Protein AF-A0A7V6ZV52-F1 (afdb_monomer_lite)

Secondary structure (DSSP, 8-state):
-HHHHHHHHHHHHHHHHHHHHHHHHHHHHHTT-HHHHHHHHHHHHHHHHHHHHHHHH--

Foldseek 3Di:
DVVVVVLVVLVVVLVVQLVVLLVVLVVCVVVVVPVVSVVSNVVSVVSSVVSVCCSPPVD

Structure (mmCIF, N/CA/C/O backbone):
data_AF-A0A7V6ZV52-F1
#
_entry.id   AF-A0A7V6ZV52-F1
#
loop_
_atom_site.group_PDB
_atom_site.id
_atom_site.type_symbol
_atom_site.label_atom_id
_atom_site.label_alt_id
_atom_site.label_comp_id
_atom_site.label_asym_id
_atom_site.label_entity_id
_atom_site.label_seq_id
_atom_site.pdbx_PDB_ins_code
_atom_site.Cartn_x
_atom_site.Cartn_y
_atom_site.Cartn_z
_atom_site.occupancy
_atom_site.B_iso_or_equiv
_atom_site.auth_seq_id
_atom_site.auth_comp_id
_atom_site.auth_asym_id
_atom_site.auth_atom_id
_atom_site.pdbx_PDB_model_num
ATOM 1 N N . MET A 1 1 ? 20.134 5.911 -19.217 1.00 53.47 1 MET A N 1
ATOM 2 C CA . MET A 1 1 ? 20.388 6.106 -17.769 1.00 53.47 1 MET A CA 1
ATOM 3 C C . MET A 1 1 ? 19.274 6.877 -17.059 1.00 53.47 1 MET A C 1
ATOM 5 O O . MET A 1 1 ? 19.026 6.572 -15.905 1.00 53.47 1 MET A O 1
ATOM 9 N N . SER A 1 2 ? 18.573 7.811 -17.715 1.00 62.47 2 SER A N 1
ATOM 10 C CA . SER A 1 2 ? 17.438 8.547 -17.125 1.00 62.47 2 SER A CA 1
ATOM 11 C C . SER A 1 2 ? 16.222 7.671 -16.790 1.00 62.47 2 SER A C 1
ATOM 13 O O . SER A 1 2 ? 15.662 7.824 -15.715 1.00 62.47 2 SER A O 1
ATOM 15 N N . VAL A 1 3 ? 15.867 6.722 -17.663 1.00 69.31 3 VAL A N 1
ATOM 16 C CA . VAL A 1 3 ? 14.657 5.882 -17.528 1.00 69.31 3 VAL A CA 1
ATOM 17 C C . VAL A 1 3 ? 14.672 5.030 -16.251 1.00 69.31 3 VAL A C 1
ATOM 19 O O . VAL A 1 3 ? 13.754 5.120 -15.447 1.00 69.31 3 VAL A O 1
ATOM 22 N N . LEU A 1 4 ? 15.783 4.333 -15.979 1.00 74.38 4 LEU A N 1
ATOM 23 C CA . LEU A 1 4 ? 15.971 3.544 -14.748 1.00 74.38 4 LEU A CA 1
ATOM 24 C C . LEU A 1 4 ? 15.787 4.367 -13.463 1.00 74.38 4 LEU A C 1
ATOM 26 O O . LEU A 1 4 ? 15.286 3.861 -12.465 1.00 74.38 4 LEU A O 1
ATOM 30 N N . LEU A 1 5 ? 16.210 5.633 -13.477 1.00 77.44 5 LEU A N 1
ATOM 31 C CA . LEU A 1 5 ? 16.098 6.534 -12.329 1.00 77.44 5 LEU A CA 1
ATOM 32 C C . LEU A 1 5 ? 14.644 6.981 -12.124 1.00 77.44 5 LEU A C 1
ATOM 34 O O . LEU A 1 5 ? 14.172 7.052 -10.990 1.00 77.44 5 LEU A O 1
ATOM 38 N N . SER A 1 6 ? 13.929 7.238 -13.220 1.00 76.00 6 SER A N 1
ATOM 39 C CA . SER A 1 6 ? 12.501 7.559 -13.218 1.00 76.00 6 SER A CA 1
ATOM 40 C C . SER A 1 6 ? 11.656 6.391 -12.707 1.00 76.00 6 SER A C 1
ATOM 42 O O . SER A 1 6 ? 10.818 6.603 -11.832 1.00 76.00 6 SER A O 1
ATOM 44 N N . ASP A 1 7 ? 11.925 5.166 -13.166 1.00 77.31 7 ASP A N 1
ATOM 45 C CA . ASP A 1 7 ? 11.235 3.955 -12.701 1.00 77.31 7 ASP A CA 1
ATOM 46 C C . ASP A 1 7 ? 11.467 3.696 -11.216 1.00 77.31 7 ASP A C 1
ATOM 48 O O . ASP A 1 7 ? 10.535 3.378 -10.475 1.00 77.31 7 ASP A O 1
ATOM 52 N N . LEU A 1 8 ? 12.703 3.889 -10.750 1.00 81.12 8 LEU A N 1
ATOM 53 C CA . LEU A 1 8 ? 13.045 3.697 -9.346 1.00 81.12 8 LEU A CA 1
ATOM 54 C C . LEU A 1 8 ? 12.362 4.741 -8.450 1.00 81.12 8 LEU A C 1
ATOM 56 O O . LEU A 1 8 ? 11.878 4.394 -7.372 1.00 81.12 8 LEU A O 1
ATOM 60 N N . LEU A 1 9 ? 12.248 5.997 -8.905 1.00 82.50 9 LEU A N 1
ATOM 61 C CA . LEU A 1 9 ? 11.458 7.024 -8.216 1.00 82.50 9 LEU A CA 1
ATOM 62 C C . LEU A 1 9 ? 9.967 6.676 -8.186 1.00 82.50 9 LEU A C 1
ATOM 64 O O . LEU A 1 9 ? 9.330 6.833 -7.146 1.00 82.50 9 LEU A O 1
ATOM 68 N N . LEU A 1 10 ? 9.408 6.203 -9.300 1.00 81.56 10 LEU A N 1
ATOM 69 C CA . LEU A 1 10 ? 8.004 5.800 -9.392 1.00 81.56 10 LEU A CA 1
ATOM 70 C C . LEU A 1 10 ? 7.684 4.648 -8.432 1.00 81.56 10 LEU A C 1
ATOM 72 O O . LEU A 1 10 ? 6.695 4.714 -7.698 1.00 81.56 10 LEU A O 1
ATOM 76 N N . TRP A 1 11 ? 8.560 3.647 -8.360 1.00 79.38 11 TRP A N 1
ATOM 77 C CA . TRP A 1 11 ? 8.465 2.564 -7.381 1.00 79.38 11 TRP A CA 1
ATOM 78 C C . TRP A 1 11 ? 8.561 3.067 -5.940 1.00 79.38 11 TRP A C 1
ATOM 80 O O . TRP A 1 11 ? 7.768 2.660 -5.087 1.00 79.38 11 TRP A O 1
ATOM 90 N N . LEU A 1 12 ? 9.491 3.985 -5.662 1.00 84.06 12 LEU A N 1
ATOM 91 C CA . LEU A 1 12 ? 9.657 4.574 -4.334 1.00 84.06 12 LEU A CA 1
ATOM 92 C C . LEU A 1 12 ? 8.403 5.350 -3.902 1.00 84.06 12 LEU A C 1
ATOM 94 O O . LEU A 1 12 ? 7.948 5.207 -2.767 1.00 84.06 12 LEU A O 1
ATOM 98 N N . VAL A 1 13 ? 7.817 6.140 -4.807 1.00 84.50 13 VAL A N 1
ATOM 99 C CA . VAL A 1 13 ? 6.582 6.896 -4.557 1.00 84.50 13 VAL A CA 1
ATOM 100 C C . VAL A 1 13 ? 5.416 5.947 -4.300 1.00 84.50 13 VAL A C 1
ATOM 102 O O . VAL A 1 13 ? 4.708 6.123 -3.308 1.00 84.50 13 VAL A O 1
ATOM 105 N N . ALA A 1 14 ? 5.242 4.914 -5.128 1.00 81.56 14 ALA A N 1
ATOM 106 C CA . ALA A 1 14 ? 4.185 3.921 -4.943 1.00 81.56 14 ALA A CA 1
ATOM 107 C C . ALA A 1 14 ? 4.294 3.217 -3.576 1.00 81.56 14 ALA A C 1
ATOM 109 O O . ALA A 1 14 ? 3.291 3.073 -2.871 1.00 81.56 14 ALA A O 1
ATOM 110 N N . LEU A 1 15 ? 5.511 2.854 -3.154 1.00 82.06 15 LEU A N 1
ATOM 111 C CA . LEU A 1 15 ? 5.769 2.263 -1.837 1.00 82.06 15 LEU A CA 1
ATOM 112 C C . LEU A 1 15 ? 5.489 3.242 -0.690 1.00 82.06 15 LEU A C 1
ATOM 114 O O . LEU A 1 15 ? 4.820 2.870 0.276 1.00 82.06 15 LEU A O 1
ATOM 118 N N . CYS A 1 16 ? 5.950 4.491 -0.793 1.00 85.00 16 CYS A N 1
ATOM 119 C CA . CYS A 1 16 ? 5.699 5.525 0.215 1.00 85.00 16 CYS A CA 1
ATOM 120 C C . CYS A 1 16 ? 4.201 5.787 0.398 1.00 85.00 16 CYS A C 1
ATOM 122 O O . CYS A 1 16 ? 3.711 5.815 1.530 1.00 85.00 16 CYS A O 1
ATOM 124 N N . VAL A 1 17 ? 3.460 5.930 -0.704 1.00 83.50 17 VAL A N 1
ATOM 125 C CA . VAL A 1 17 ? 2.006 6.130 -0.674 1.00 83.50 17 VAL A CA 1
ATOM 126 C C . VAL A 1 17 ? 1.315 4.900 -0.085 1.00 83.50 17 VAL A C 1
ATOM 128 O O . VAL A 1 17 ? 0.492 5.046 0.819 1.00 83.50 17 VAL A O 1
ATOM 131 N N . GLY A 1 18 ? 1.678 3.686 -0.508 1.00 80.75 18 GLY A N 1
ATOM 132 C CA . GLY A 1 18 ? 1.114 2.446 0.035 1.00 80.75 18 GLY A CA 1
ATOM 133 C C . GLY A 1 18 ? 1.311 2.317 1.550 1.00 80.75 18 GLY A C 1
ATOM 134 O O . GLY A 1 18 ? 0.348 2.082 2.286 1.00 80.75 18 GLY A O 1
ATOM 135 N N . LEU A 1 19 ? 2.534 2.549 2.038 1.00 84.44 19 LEU A N 1
ATOM 136 C CA . LEU A 1 19 ? 2.860 2.502 3.467 1.00 84.44 19 LEU A CA 1
ATOM 137 C C . LEU A 1 19 ? 2.123 3.581 4.263 1.00 84.44 19 LEU A C 1
ATOM 139 O O . LEU A 1 19 ? 1.533 3.274 5.301 1.00 84.44 19 LEU A O 1
ATOM 143 N N . TYR A 1 20 ? 2.102 4.823 3.775 1.00 84.94 20 TYR A N 1
ATOM 144 C CA . TYR A 1 20 ? 1.371 5.915 4.419 1.00 84.94 20 TYR A CA 1
ATOM 145 C C . TYR A 1 20 ? -0.119 5.580 4.562 1.00 84.94 20 TYR A C 1
ATOM 147 O O . TYR A 1 20 ? -0.701 5.716 5.641 1.00 84.9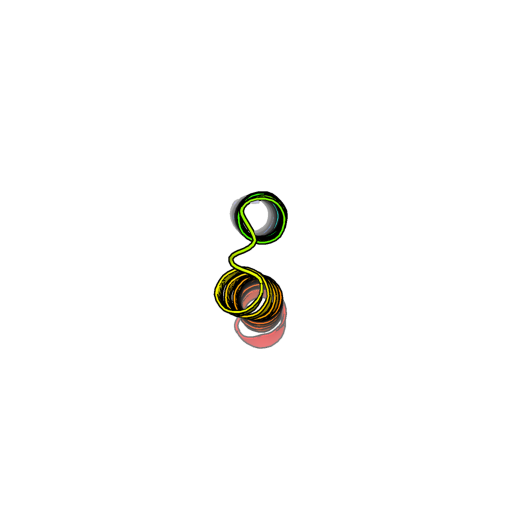4 20 TYR A O 1
ATOM 155 N N . THR A 1 21 ? -0.722 5.062 3.492 1.00 85.06 21 THR A N 1
ATOM 156 C CA . THR A 1 21 ? -2.151 4.731 3.457 1.00 85.06 21 THR A CA 1
ATOM 157 C C . THR A 1 21 ? -2.475 3.552 4.383 1.00 85.06 21 THR A C 1
ATOM 159 O O . THR A 1 21 ? -3.496 3.573 5.072 1.00 85.06 21 THR A O 1
ATOM 162 N N . LEU A 1 22 ? -1.581 2.561 4.501 1.00 82.31 22 LEU A N 1
ATOM 163 C CA . LEU A 1 22 ? -1.706 1.459 5.468 1.00 82.31 22 LEU A CA 1
ATOM 164 C C . LEU A 1 22 ? -1.583 1.928 6.922 1.00 82.31 22 LEU A C 1
ATOM 166 O O . LEU A 1 22 ? -2.356 1.495 7.783 1.00 82.31 22 LEU A O 1
ATOM 170 N N . VAL A 1 23 ? -0.637 2.824 7.215 1.00 86.69 23 VAL A N 1
ATOM 171 C CA . VAL A 1 23 ? -0.493 3.424 8.551 1.00 86.69 23 VAL A CA 1
ATOM 172 C C . VAL A 1 23 ? -1.746 4.228 8.903 1.00 86.69 23 VAL A C 1
ATOM 174 O O . VAL A 1 23 ? -2.264 4.093 10.016 1.00 86.69 23 VAL A O 1
ATOM 177 N N . TYR A 1 24 ? -2.289 4.982 7.945 1.00 82.69 24 TYR A N 1
ATOM 178 C CA . TYR A 1 24 ? -3.538 5.721 8.108 1.00 82.69 24 TYR A CA 1
ATOM 179 C C . TYR A 1 24 ? -4.735 4.787 8.343 1.00 82.69 24 TYR A C 1
ATOM 181 O O . TYR A 1 24 ? -5.484 4.984 9.301 1.00 82.69 24 TYR A O 1
ATOM 189 N N . ALA A 1 25 ? -4.873 3.707 7.564 1.00 81.94 25 AL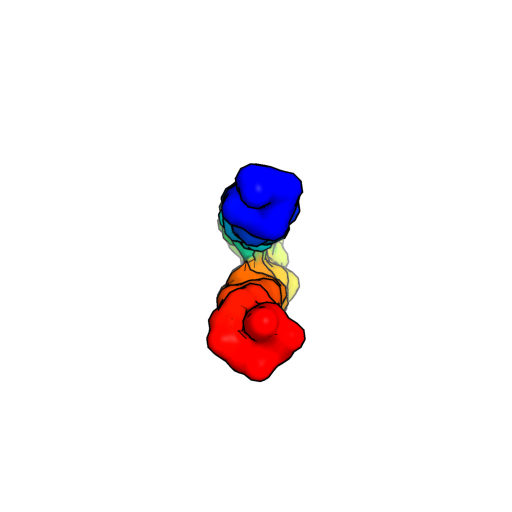A A N 1
ATOM 190 C CA . ALA A 1 25 ? -5.908 2.689 7.768 1.00 81.94 25 ALA A CA 1
ATOM 191 C C . ALA A 1 25 ? -5.826 2.070 9.171 1.00 81.94 25 ALA A C 1
ATOM 193 O O . ALA A 1 25 ? -6.835 1.949 9.874 1.00 81.94 25 ALA A O 1
ATOM 194 N N . ARG A 1 26 ? -4.608 1.731 9.619 1.00 83.38 26 ARG A N 1
ATOM 195 C CA . ARG A 1 26 ? -4.360 1.173 10.953 1.00 83.38 26 ARG A CA 1
ATOM 196 C C . ARG A 1 26 ? -4.702 2.170 12.055 1.00 83.38 26 ARG A C 1
ATOM 198 O O . ARG A 1 26 ? -5.259 1.771 13.078 1.00 83.38 26 ARG A O 1
ATOM 205 N N . TRP A 1 27 ? -4.396 3.450 11.868 1.00 86.50 27 TRP A N 1
ATOM 206 C CA . TRP A 1 27 ? -4.787 4.506 12.800 1.00 86.50 27 TRP A CA 1
ATOM 207 C C . TRP A 1 27 ? -6.315 4.658 12.877 1.00 86.50 27 TRP A C 1
ATOM 209 O O . TRP A 1 27 ? -6.880 4.726 13.971 1.00 86.50 27 TRP A O 1
ATOM 219 N N . LEU A 1 28 ? -7.002 4.601 11.735 1.00 84.56 28 LEU A N 1
ATOM 220 C CA . LEU A 1 28 ? -8.459 4.721 11.641 1.00 84.56 28 LEU A CA 1
ATOM 221 C C . LEU A 1 28 ? -9.188 3.535 12.299 1.00 84.56 28 LEU A C 1
ATOM 223 O O . LEU A 1 28 ? -10.179 3.722 13.010 1.00 84.56 28 LEU A O 1
ATOM 227 N N . LEU A 1 29 ? -8.635 2.325 12.151 1.00 80.75 29 LEU A N 1
ATOM 228 C CA . LEU A 1 29 ? -9.070 1.117 12.861 1.00 80.75 29 LEU A CA 1
ATOM 229 C C . LEU A 1 29 ? -8.963 1.270 14.386 1.00 80.75 29 LEU A C 1
ATOM 231 O O . LEU A 1 29 ? -9.877 0.857 15.105 1.00 80.75 29 LEU A O 1
ATOM 235 N N . ARG A 1 30 ? -7.895 1.909 14.893 1.00 84.31 30 ARG A N 1
ATOM 236 C CA . ARG A 1 30 ? -7.731 2.179 16.336 1.00 84.31 30 ARG A CA 1
ATOM 237 C C . ARG A 1 30 ? -8.730 3.210 16.869 1.00 84.31 30 ARG A C 1
ATOM 239 O O . ARG A 1 30 ? -9.104 3.127 18.033 1.00 84.31 30 ARG A O 1
ATOM 246 N N . ARG A 1 31 ? -9.233 4.125 16.034 1.00 84.50 31 ARG A N 1
ATOM 247 C CA . ARG A 1 31 ? -10.274 5.107 16.405 1.00 84.50 31 ARG A CA 1
ATOM 248 C C . ARG A 1 31 ? -11.707 4.545 16.436 1.00 84.50 31 ARG A C 1
ATOM 250 O O . ARG A 1 31 ? -12.659 5.315 16.434 1.00 84.50 31 ARG A O 1
ATOM 257 N N . LYS A 1 32 ? -11.887 3.216 16.442 1.00 79.69 32 LYS A N 1
ATOM 258 C CA . LYS A 1 32 ? -13.188 2.515 16.320 1.00 79.69 32 LYS A CA 1
ATOM 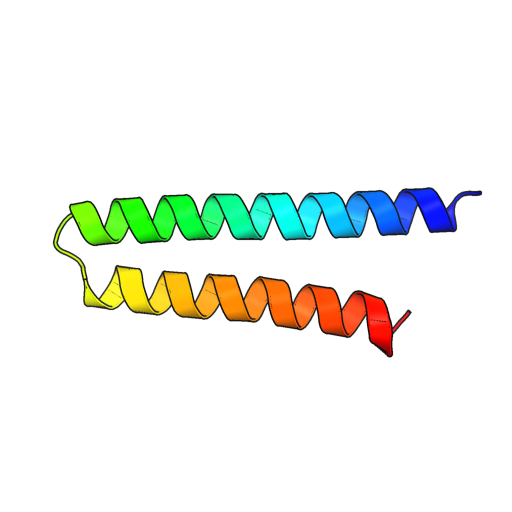259 C C . LYS A 1 32 ? -13.958 2.798 15.016 1.00 79.69 32 LYS A C 1
ATOM 261 O O . LYS A 1 32 ? -15.019 2.211 14.812 1.00 79.69 32 LYS A O 1
ATOM 266 N N . ASN A 1 33 ? -13.396 3.567 14.080 1.00 78.50 33 ASN A N 1
ATOM 267 C CA . ASN A 1 33 ? -13.966 3.817 12.753 1.00 78.50 33 ASN A CA 1
ATOM 268 C C . ASN A 1 33 ? -13.615 2.681 11.778 1.00 78.50 33 ASN A C 1
ATOM 270 O O . ASN A 1 33 ? -12.964 2.865 10.749 1.00 78.50 33 ASN A O 1
ATOM 274 N N . LYS A 1 34 ? -14.059 1.463 12.122 1.00 74.56 34 LYS A N 1
ATOM 275 C CA . LYS A 1 34 ? -13.704 0.225 11.410 1.00 74.56 34 LYS A CA 1
ATOM 276 C C . LYS A 1 34 ? -14.114 0.253 9.934 1.00 74.56 34 LYS A C 1
ATOM 278 O O . LYS A 1 34 ? -13.324 -0.163 9.098 1.00 74.56 34 LYS A O 1
ATOM 283 N N . ARG A 1 35 ? -15.301 0.782 9.600 1.00 78.31 35 ARG A N 1
ATOM 284 C CA . ARG A 1 35 ? -15.785 0.877 8.205 1.00 78.31 35 ARG A CA 1
ATOM 285 C C . ARG A 1 35 ? -14.855 1.710 7.328 1.00 78.31 35 ARG A C 1
ATOM 287 O O . ARG A 1 35 ? -14.450 1.260 6.264 1.00 78.31 35 ARG A O 1
ATOM 294 N N . ALA A 1 36 ? -14.480 2.893 7.808 1.00 78.25 36 ALA A N 1
ATOM 295 C CA . ALA A 1 36 ? -13.566 3.758 7.080 1.00 78.25 36 ALA A CA 1
ATOM 296 C C . ALA A 1 36 ? -12.161 3.137 7.001 1.00 78.25 36 ALA A C 1
ATOM 298 O O . ALA A 1 36 ? -11.534 3.191 5.951 1.00 78.25 36 ALA A O 1
ATOM 299 N N . GLY A 1 37 ? -11.685 2.479 8.067 1.00 79.88 37 GLY A N 1
ATOM 300 C CA . GLY A 1 37 ? -10.383 1.802 8.066 1.00 79.88 37 GLY A CA 1
ATOM 301 C C . GLY A 1 37 ? -10.279 0.675 7.033 1.00 79.88 37 GLY A C 1
ATOM 302 O O . GLY A 1 37 ? -9.272 0.584 6.337 1.00 79.88 37 GLY A O 1
ATOM 303 N N . TRP A 1 38 ? -11.334 -0.132 6.876 1.00 79.75 38 TRP A N 1
ATOM 304 C CA . TRP A 1 38 ? -11.410 -1.147 5.818 1.00 79.75 38 TRP A CA 1
ATOM 305 C C . TRP A 1 38 ? -11.483 -0.530 4.417 1.00 79.75 38 TRP A C 1
ATOM 307 O O . TRP A 1 38 ? -10.802 -1.011 3.516 1.00 79.75 38 TRP A O 1
ATOM 317 N N . GLY A 1 39 ? -12.238 0.561 4.243 1.00 84.00 39 GLY A N 1
ATOM 318 C CA . GLY A 1 39 ? -12.287 1.294 2.973 1.00 84.00 39 GLY A CA 1
ATOM 319 C C . GLY A 1 39 ? -10.920 1.845 2.562 1.00 84.00 39 GLY A C 1
ATOM 320 O O . GLY A 1 39 ? -10.495 1.658 1.428 1.00 84.00 39 GLY A O 1
ATOM 321 N N . VAL A 1 40 ? -10.189 2.445 3.503 1.00 82.81 40 VAL A N 1
ATOM 322 C CA . VAL A 1 40 ? -8.829 2.957 3.273 1.00 82.81 40 VAL A CA 1
ATOM 323 C C . VAL A 1 40 ? -7.841 1.822 2.996 1.00 82.81 40 VAL A C 1
ATOM 325 O O . VAL A 1 40 ? -6.995 1.963 2.120 1.00 82.81 40 VAL A O 1
ATOM 328 N N . ALA A 1 41 ? -7.942 0.690 3.697 1.00 79.44 41 ALA A N 1
ATOM 329 C CA . ALA A 1 41 ? -7.092 -0.469 3.427 1.00 79.44 41 ALA A CA 1
ATOM 330 C C . ALA A 1 41 ? -7.319 -1.020 2.009 1.00 79.44 41 ALA A C 1
ATOM 332 O O . ALA A 1 41 ? -6.356 -1.304 1.300 1.00 79.44 41 ALA A O 1
ATOM 333 N N . PHE A 1 42 ? -8.579 -1.109 1.573 1.00 84.31 42 PHE A N 1
ATOM 334 C CA . PHE A 1 42 ? -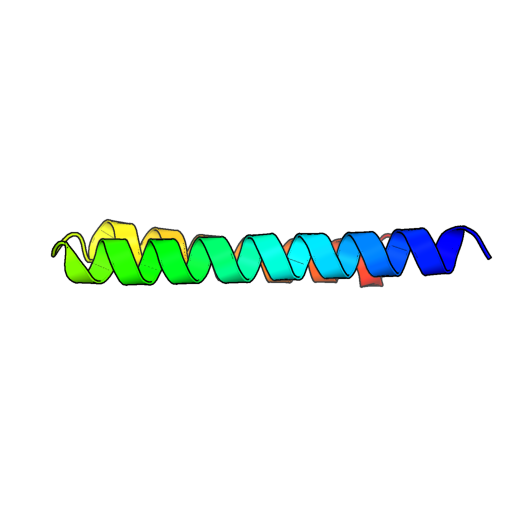8.918 -1.511 0.208 1.00 84.31 42 PHE A CA 1
ATOM 335 C C . PHE A 1 42 ? -8.384 -0.506 -0.822 1.00 84.31 42 PHE A C 1
ATOM 337 O O . PHE A 1 42 ? -7.782 -0.902 -1.817 1.00 84.31 42 PHE A O 1
ATOM 344 N N . LEU A 1 43 ? -8.523 0.794 -0.542 1.00 83.94 43 LEU A N 1
ATOM 345 C CA . LEU A 1 43 ? -7.986 1.864 -1.383 1.00 83.94 43 LEU A CA 1
ATOM 346 C C . LEU A 1 43 ? -6.457 1.783 -1.506 1.00 83.94 43 LEU A C 1
ATOM 348 O O . LEU A 1 43 ? -5.923 1.956 -2.596 1.00 83.94 43 LEU A O 1
ATOM 352 N N . ALA A 1 44 ? -5.755 1.482 -0.409 1.00 80.88 44 ALA A N 1
ATOM 353 C CA . ALA A 1 44 ? -4.302 1.325 -0.392 1.00 80.88 44 ALA A CA 1
ATOM 354 C C . ALA A 1 44 ? -3.848 0.162 -1.285 1.00 80.88 44 ALA A C 1
ATOM 356 O O . ALA A 1 44 ? -2.921 0.313 -2.076 1.00 80.88 44 ALA A O 1
ATOM 357 N N . VAL A 1 45 ? -4.532 -0.982 -1.190 1.00 81.81 45 VAL A N 1
ATOM 358 C CA . VAL A 1 45 ? -4.268 -2.153 -2.037 1.00 81.81 45 VAL A CA 1
ATOM 359 C C . VAL A 1 45 ? -4.503 -1.813 -3.508 1.00 81.81 45 VAL A C 1
ATOM 361 O O . VAL A 1 45 ? -3.667 -2.132 -4.350 1.00 81.81 45 VAL A O 1
ATOM 364 N N . PHE A 1 46 ? -5.592 -1.104 -3.813 1.00 83.81 46 PHE A N 1
ATOM 365 C CA . PHE A 1 46 ? -5.917 -0.694 -5.177 1.00 83.81 46 PHE A CA 1
ATOM 366 C C . PHE A 1 46 ? -4.911 0.314 -5.745 1.00 83.81 46 PHE A C 1
ATOM 368 O O . PHE A 1 46 ? -4.515 0.196 -6.900 1.00 83.81 46 PHE A O 1
ATOM 375 N N . ALA A 1 47 ? -4.453 1.273 -4.936 1.00 80.38 47 ALA A N 1
ATOM 376 C CA . ALA A 1 47 ? -3.453 2.258 -5.338 1.00 80.38 47 A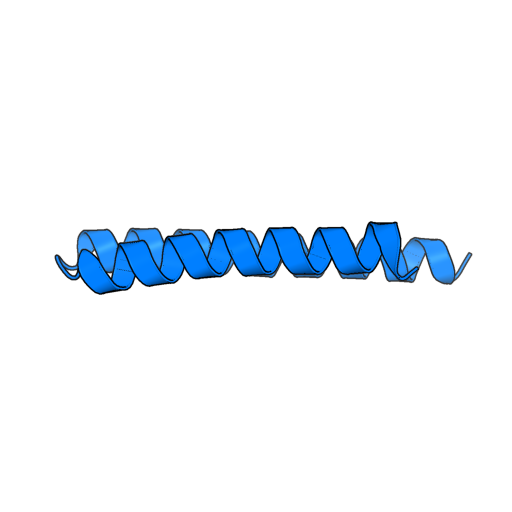LA A CA 1
ATOM 377 C C . ALA A 1 47 ? -2.109 1.601 -5.688 1.00 80.38 47 ALA A C 1
ATOM 379 O O . ALA A 1 47 ? -1.492 1.967 -6.687 1.00 80.38 47 ALA A O 1
ATOM 380 N N . VAL A 1 48 ? -1.684 0.600 -4.909 1.00 78.06 48 VAL A N 1
ATOM 381 C CA . VAL A 1 48 ? -0.460 -0.165 -5.192 1.00 78.06 48 VAL A CA 1
ATOM 382 C C . VAL A 1 48 ? -0.636 -1.033 -6.438 1.00 78.06 48 VAL A C 1
ATOM 384 O O . VAL A 1 48 ? 0.200 -0.968 -7.331 1.00 78.06 48 VAL A O 1
ATOM 387 N N . LEU A 1 49 ? -1.739 -1.784 -6.548 1.00 82.56 49 LEU A N 1
ATOM 388 C CA . LEU A 1 49 ? -2.035 -2.615 -7.724 1.00 82.56 49 LEU A CA 1
ATOM 389 C C . LEU A 1 49 ? -2.093 -1.798 -9.014 1.00 82.56 49 LEU A C 1
ATOM 391 O O . LEU A 1 49 ? -1.518 -2.206 -10.019 1.00 82.56 49 LEU A O 1
ATOM 395 N N . TYR A 1 50 ? -2.763 -0.646 -8.985 1.00 78.31 50 TYR A N 1
ATOM 396 C CA . TYR A 1 50 ? -2.878 0.230 -10.144 1.00 78.31 50 TYR A CA 1
ATOM 397 C C . TYR A 1 50 ? -1.523 0.824 -10.534 1.00 78.31 50 TYR A C 1
ATOM 399 O O . TYR A 1 50 ? -1.157 0.775 -11.704 1.00 78.31 50 TYR A O 1
ATOM 407 N N . ALA A 1 51 ? -0.744 1.318 -9.566 1.00 75.94 51 ALA A N 1
ATOM 408 C CA . ALA A 1 51 ? 0.599 1.827 -9.834 1.00 75.94 51 ALA A CA 1
ATOM 409 C C . ALA A 1 51 ? 1.517 0.738 -10.413 1.00 75.94 51 ALA A C 1
ATOM 411 O O . ALA A 1 51 ? 2.206 0.982 -11.401 1.00 75.94 51 ALA A O 1
ATOM 412 N N . SER A 1 52 ? 1.482 -0.477 -9.855 1.00 75.00 52 SER A N 1
ATOM 413 C CA . SER A 1 52 ? 2.228 -1.621 -10.385 1.00 75.00 52 SER A CA 1
ATOM 414 C C . SER A 1 52 ? 1.765 -2.014 -11.787 1.00 75.00 52 SER A C 1
ATOM 416 O O . SER A 1 52 ? 2.605 -2.270 -12.640 1.00 75.00 52 SER A O 1
ATOM 418 N N . PHE A 1 53 ? 0.457 -2.027 -12.058 1.00 79.69 53 PHE A N 1
ATOM 419 C CA . PHE A 1 53 ? -0.074 -2.321 -13.390 1.00 79.69 53 PHE A CA 1
ATOM 420 C C . PHE A 1 53 ? 0.386 -1.285 -14.422 1.00 79.69 53 PHE A C 1
ATOM 422 O O . PHE A 1 53 ? 0.869 -1.657 -15.486 1.00 79.69 53 PHE A O 1
ATOM 429 N N . VAL A 1 54 ? 0.300 0.006 -14.092 1.00 77.75 54 VAL A N 1
ATOM 430 C CA . VAL A 1 54 ? 0.758 1.090 -14.972 1.00 77.75 54 VAL A CA 1
ATOM 431 C C . VAL A 1 54 ? 2.258 0.978 -15.248 1.00 77.75 54 VAL A C 1
ATOM 433 O O . VAL A 1 54 ? 2.673 1.093 -16.394 1.00 77.75 54 VAL A O 1
ATOM 436 N N . LEU A 1 55 ? 3.069 0.692 -14.230 1.00 72.88 55 LEU A N 1
ATOM 437 C CA . LEU A 1 55 ? 4.516 0.548 -14.403 1.00 72.88 55 LEU A CA 1
ATOM 438 C C . LEU A 1 55 ? 4.926 -0.689 -15.211 1.00 72.88 55 LEU A C 1
ATOM 440 O O . LEU A 1 55 ? 5.989 -0.671 -15.814 1.00 72.88 55 LEU A O 1
ATOM 444 N N . PHE A 1 56 ? 4.129 -1.761 -15.204 1.00 70.69 56 PHE A N 1
ATOM 445 C CA . PHE A 1 56 ? 4.507 -3.033 -15.835 1.00 70.69 56 PHE A CA 1
ATOM 446 C C . PHE A 1 56 ? 3.872 -3.263 -17.213 1.00 70.69 56 PHE A C 1
ATOM 448 O O . PHE A 1 56 ? 4.417 -4.017 -18.012 1.00 70.69 56 PHE A O 1
ATOM 455 N N . PHE A 1 57 ? 2.699 -2.676 -17.475 1.00 71.06 57 PHE A N 1
ATOM 456 C CA . PHE A 1 57 ? 1.937 -2.896 -18.713 1.00 71.06 57 PHE A CA 1
ATOM 457 C C . PHE A 1 57 ? 1.822 -1.657 -19.607 1.00 71.06 57 PHE A C 1
ATOM 459 O O . PHE A 1 57 ? 1.510 -1.807 -20.786 1.00 71.06 57 PHE A O 1
ATOM 466 N N . LEU A 1 58 ? 2.009 -0.449 -19.064 1.00 63.03 58 LEU A N 1
ATOM 467 C CA . LEU A 1 58 ? 1.890 0.813 -19.810 1.00 63.03 58 LEU A CA 1
ATOM 468 C C . LEU A 1 58 ? 3.240 1.517 -20.039 1.00 63.03 58 LEU A C 1
ATOM 470 O O . LEU A 1 58 ? 3.263 2.504 -20.774 1.00 63.03 58 LEU A O 1
ATOM 474 N N . HIS A 1 59 ? 4.324 1.026 -19.432 1.00 52.41 59 HIS A N 1
ATOM 475 C CA . HIS A 1 59 ? 5.705 1.443 -19.693 1.00 52.41 59 HIS A CA 1
ATOM 476 C C . HIS A 1 59 ? 6.403 0.401 -20.571 1.00 52.41 59 HIS A C 1
ATOM 478 O O . HIS A 1 59 ? 7.159 0.812 -21.479 1.00 52.41 59 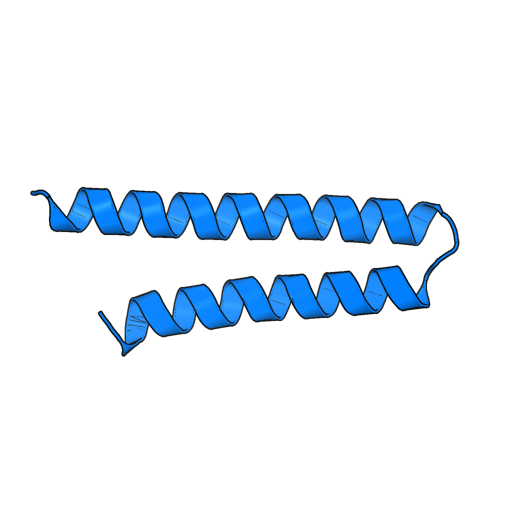HIS A O 1
#

Radius of gyration: 13.95 Å; chains: 1; bounding box: 36×12×36 Å

pLDDT: mean 78.92, std 7.01, range [52.41, 86.69]

Sequence (59 aa):
MSVLLSDLLLWLVALCVGLYTLVYARWLLRRKNKRAGWGVAFLAVFAVLYASFVLFFLH